Protein AF-A0A445LB23-F1 (afdb_monomer_lite)

Sequence (59 aa):
MTKQEANWSPYDNNGGSCVAIAGADYCVITADTRYEDVHRLQYPHSRLLQNLPIVCFFP

InterPro domains:
  IPR029055 Nucleophile aminohydrolases, N-terminal [SSF56235] (4-38)

pLDDT: mean 82.68, std 14.58, range [43.59, 95.56]

Organism: Glycine soja (NCBI:txid3848)

Secondary structure (DSSP, 8-state):
---------S-------EEEEE-SS-EEEEE---EEETTEEE---------STT-PPP-

Structure (mmCIF, N/CA/C/O backbone):
data_AF-A0A445LB23-F1
#
_entry.id   AF-A0A445LB23-F1
#
loop_
_atom_site.group_PDB
_atom_site.id
_atom_site.type_symbol
_atom_site.label_atom_id
_atom_site.label_alt_id
_atom_site.label_comp_id
_atom_site.label_asym_id
_atom_site.label_entity_id
_atom_site.label_seq_id
_atom_site.pdbx_PDB_ins_code
_atom_site.Cartn_x
_atom_site.Cartn_y
_atom_site.Cartn_z
_atom_site.occupancy
_atom_site.B_iso_or_equiv
_atom_site.auth_seq_id
_atom_site.auth_comp_id
_atom_site.auth_asym_id
_atom_site.auth_atom_id
_atom_site.pdbx_PDB_model_num
ATOM 1 N N . MET A 1 1 ? 22.919 12.965 -40.503 1.00 43.59 1 MET A N 1
ATOM 2 C CA . MET A 1 1 ? 22.982 11.987 -39.398 1.00 43.59 1 MET A CA 1
ATOM 3 C C . MET A 1 1 ? 22.298 12.598 -38.193 1.00 43.59 1 MET A C 1
ATOM 5 O O . MET A 1 1 ? 22.877 13.456 -37.542 1.00 43.59 1 MET A O 1
ATOM 9 N N . THR A 1 2 ? 21.041 12.244 -37.951 1.00 51.66 2 THR A N 1
ATOM 10 C CA . THR A 1 2 ? 20.343 12.605 -36.713 1.00 51.66 2 THR A CA 1
ATOM 11 C C . THR A 1 2 ? 20.908 11.747 -35.588 1.00 51.66 2 THR A C 1
ATOM 13 O O . THR A 1 2 ? 20.925 10.522 -35.690 1.00 51.66 2 THR A O 1
ATOM 16 N N . LYS A 1 3 ? 21.433 12.396 -34.547 1.00 61.19 3 LYS A N 1
ATOM 17 C CA . LYS A 1 3 ? 21.907 11.749 -33.324 1.00 61.19 3 LYS A CA 1
ATOM 18 C C . LYS A 1 3 ? 20.728 10.972 -32.728 1.00 61.19 3 LYS A C 1
ATOM 20 O O . LYS A 1 3 ? 19.754 11.590 -32.315 1.00 61.19 3 LYS A O 1
ATOM 25 N N . GLN A 1 4 ? 20.782 9.640 -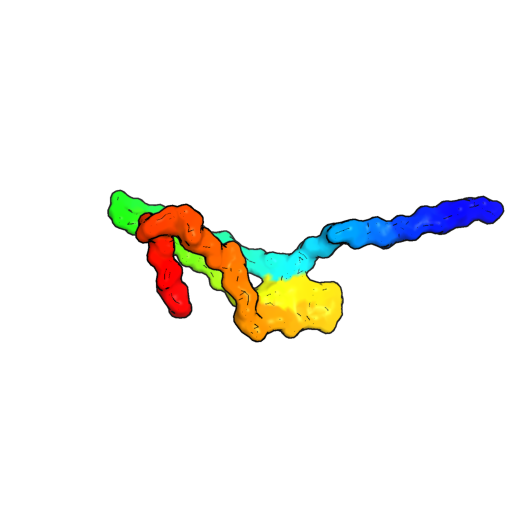32.751 1.00 64.75 4 GLN A N 1
ATOM 26 C CA . GLN A 1 4 ? 19.858 8.821 -31.968 1.00 64.75 4 GLN A CA 1
ATOM 27 C C . GLN A 1 4 ? 20.142 9.144 -30.504 1.00 64.75 4 GLN A C 1
ATOM 29 O O . GLN A 1 4 ? 21.217 8.831 -29.991 1.00 64.75 4 GLN A O 1
ATOM 34 N N . GLU A 1 5 ? 19.230 9.861 -29.859 1.00 68.06 5 GLU A N 1
ATOM 35 C CA . GLU A 1 5 ? 19.298 10.037 -28.417 1.00 68.06 5 GLU A CA 1
ATOM 36 C C . GLU A 1 5 ? 19.102 8.663 -27.776 1.00 68.06 5 GLU A C 1
ATOM 38 O O . GLU A 1 5 ? 18.216 7.902 -28.173 1.00 68.06 5 GLU A O 1
ATOM 43 N N . ALA A 1 6 ? 19.980 8.307 -26.838 1.00 66.81 6 ALA A N 1
ATOM 44 C CA . ALA A 1 6 ? 19.814 7.092 -26.062 1.00 66.81 6 ALA A CA 1
ATOM 45 C C . ALA A 1 6 ? 18.487 7.211 -25.303 1.00 66.81 6 ALA A C 1
ATOM 47 O O . ALA A 1 6 ? 18.386 7.990 -24.360 1.00 66.81 6 ALA A O 1
ATOM 48 N N . ASN A 1 7 ? 17.472 6.458 -25.734 1.00 76.19 7 ASN A N 1
ATOM 49 C CA . ASN A 1 7 ? 16.170 6.367 -25.073 1.00 76.19 7 ASN A CA 1
ATOM 50 C C . ASN A 1 7 ? 16.276 5.481 -23.822 1.00 76.19 7 ASN A C 1
ATOM 52 O O . ASN A 1 7 ? 15.592 4.470 -23.686 1.00 76.19 7 ASN A O 1
ATOM 56 N N . TRP A 1 8 ? 17.245 5.792 -22.968 1.00 83.56 8 TRP A N 1
ATOM 57 C CA . TRP A 1 8 ? 17.456 5.105 -21.711 1.00 83.56 8 TRP A CA 1
ATOM 58 C C . TRP A 1 8 ? 16.676 5.846 -20.627 1.00 83.56 8 TRP A C 1
ATOM 60 O O . TRP A 1 8 ? 16.887 7.041 -20.416 1.00 83.56 8 TRP A O 1
ATOM 70 N N . SER A 1 9 ? 15.773 5.131 -19.957 1.00 83.88 9 SER A N 1
ATOM 71 C CA . SER A 1 9 ? 15.059 5.630 -18.785 1.00 83.88 9 SER A CA 1
ATOM 72 C C . SER A 1 9 ? 15.767 5.140 -17.519 1.00 83.88 9 SER A C 1
ATOM 74 O O . SER A 1 9 ? 16.064 3.949 -17.428 1.00 83.88 9 SER A O 1
ATOM 76 N N . PRO A 1 10 ? 16.004 6.007 -16.519 1.00 89.38 10 PRO A N 1
ATOM 77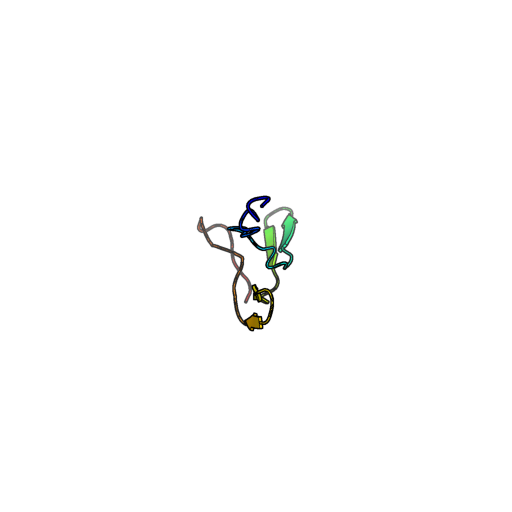 C CA . PRO A 1 10 ? 16.483 5.580 -15.204 1.00 89.38 10 PRO A CA 1
ATOM 78 C C . PRO A 1 10 ? 15.408 4.867 -14.366 1.00 89.38 10 PRO A C 1
ATOM 80 O O . PRO A 1 10 ? 15.712 4.407 -13.268 1.00 89.38 10 PRO A O 1
ATOM 83 N N . TYR A 1 11 ? 14.159 4.818 -14.840 1.00 90.12 11 TYR A N 1
ATOM 84 C CA . TYR A 1 11 ? 13.018 4.286 -14.102 1.00 90.12 11 TYR A CA 1
ATOM 85 C C . TYR A 1 11 ? 12.215 3.293 -14.934 1.00 90.12 11 TYR A C 1
ATOM 87 O O . TYR A 1 11 ? 11.971 3.535 -16.118 1.00 90.12 11 TYR A O 1
ATOM 95 N N . ASP A 1 12 ? 11.717 2.268 -14.248 1.00 90.56 12 ASP A N 1
ATOM 96 C CA . ASP A 1 12 ? 10.757 1.289 -14.745 1.00 90.56 12 ASP A CA 1
ATOM 97 C C . ASP A 1 12 ? 9.578 1.155 -13.772 1.00 90.56 12 ASP A C 1
ATOM 99 O O . ASP A 1 12 ? 9.671 1.497 -12.590 1.00 90.56 12 ASP A O 1
ATOM 103 N N . ASN A 1 13 ? 8.445 0.664 -14.274 1.00 91.19 13 ASN A N 1
ATOM 104 C CA . ASN A 1 13 ? 7.287 0.347 -13.444 1.00 91.19 13 ASN A CA 1
ATOM 105 C C . ASN A 1 13 ? 7.334 -1.129 -13.028 1.00 91.19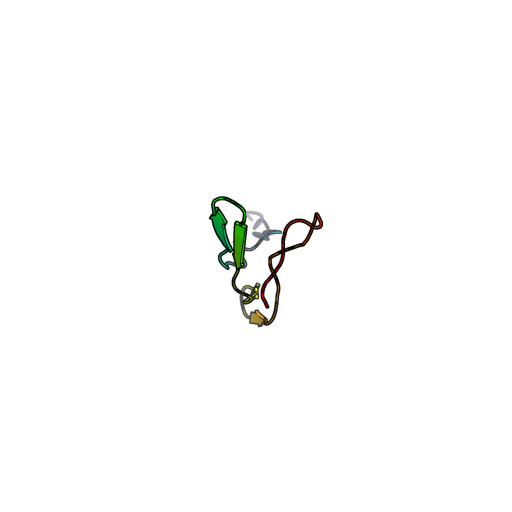 13 ASN A C 1
ATOM 107 O O . ASN A 1 13 ? 7.018 -2.006 -13.828 1.00 91.19 13 ASN A O 1
ATOM 111 N N . ASN A 1 14 ? 7.678 -1.384 -11.765 1.00 92.69 14 ASN A N 1
ATOM 112 C CA . ASN A 1 14 ? 7.768 -2.732 -11.195 1.00 92.69 14 ASN A CA 1
ATOM 113 C C . ASN A 1 14 ? 6.454 -3.242 -10.574 1.00 92.69 14 ASN A C 1
ATOM 115 O O . ASN A 1 14 ? 6.477 -4.145 -9.732 1.00 92.69 14 ASN A O 1
ATOM 119 N N . GLY A 1 15 ? 5.336 -2.599 -10.923 1.00 93.38 15 GLY A N 1
ATOM 120 C CA . GLY A 1 15 ? 3.975 -2.939 -10.526 1.00 93.38 15 GLY A CA 1
ATOM 121 C C . GLY A 1 15 ? 3.770 -3.240 -9.042 1.00 93.38 15 GLY A C 1
ATOM 122 O O . GLY A 1 15 ? 4.395 -2.648 -8.157 1.00 93.38 15 GLY A O 1
ATOM 123 N N . GLY A 1 16 ? 2.830 -4.148 -8.777 1.00 93.81 16 GLY A N 1
ATOM 124 C CA . GLY A 1 16 ? 2.335 -4.441 -7.434 1.00 93.81 16 GLY A CA 1
ATOM 125 C C . GLY A 1 16 ? 1.127 -3.618 -7.006 1.00 93.81 16 GLY A C 1
ATOM 126 O O . GLY A 1 16 ? 0.619 -2.761 -7.729 1.00 93.81 16 GLY A O 1
ATOM 127 N N . SER A 1 17 ? 0.617 -3.915 -5.817 1.00 94.25 17 SER A N 1
ATOM 128 C CA . SER A 1 17 ? -0.541 -3.245 -5.232 1.00 94.25 17 SER A CA 1
ATOM 129 C C . SER A 1 17 ? -0.465 -3.259 -3.711 1.00 94.25 17 SER A C 1
ATOM 131 O O . SER A 1 17 ? -0.129 -4.273 -3.103 1.00 94.25 17 SER A O 1
ATOM 133 N N . CYS A 1 18 ? -0.830 -2.130 -3.105 1.00 94.38 18 CYS A N 1
ATOM 134 C CA . CYS A 1 18 ? -0.973 -1.971 -1.662 1.00 94.38 18 CYS A CA 1
ATOM 135 C C . CYS A 1 18 ? -2.402 -1.516 -1.347 1.00 94.38 18 CYS A C 1
ATOM 137 O O . CYS A 1 18 ? -2.956 -0.683 -2.066 1.00 94.38 18 CYS A O 1
ATOM 139 N N . VAL A 1 19 ? -2.986 -2.027 -0.264 1.00 94.50 19 VAL A N 1
ATOM 140 C CA . VAL A 1 19 ? -4.324 -1.648 0.214 1.00 94.50 19 VAL A CA 1
ATOM 141 C C . VAL A 1 19 ? -4.272 -1.396 1.716 1.00 94.50 19 VAL A C 1
ATOM 143 O O . VAL A 1 19 ? -3.628 -2.146 2.451 1.00 94.50 19 VAL A O 1
ATOM 146 N N . ALA A 1 20 ? -4.973 -0.354 2.168 1.00 93.50 20 ALA A N 1
ATOM 147 C CA . ALA A 1 20 ? -5.137 -0.028 3.579 1.00 93.50 20 ALA A CA 1
ATOM 148 C C . ALA A 1 20 ? -6.623 0.100 3.945 1.00 93.50 20 ALA A C 1
ATOM 150 O O . ALA A 1 20 ? -7.398 0.694 3.195 1.00 93.50 20 ALA A O 1
ATOM 151 N N . ILE A 1 21 ? -7.007 -0.436 5.104 1.00 93.62 21 ILE A N 1
ATOM 152 C CA . ILE A 1 21 ? -8.361 -0.348 5.663 1.00 93.62 21 ILE A CA 1
ATOM 153 C C . ILE A 1 21 ? -8.258 0.162 7.099 1.00 93.62 21 ILE A C 1
ATOM 155 O O . ILE A 1 21 ? -7.602 -0.457 7.938 1.00 93.62 21 ILE A O 1
ATOM 159 N N . ALA A 1 22 ? -8.930 1.278 7.379 1.00 94.88 22 ALA A N 1
ATOM 160 C CA . ALA A 1 22 ? -9.035 1.837 8.720 1.00 94.88 22 ALA A CA 1
ATOM 161 C C . ALA A 1 22 ? -10.245 1.244 9.457 1.00 94.88 22 ALA A C 1
ATOM 163 O O . ALA A 1 22 ? -11.380 1.349 8.990 1.00 94.88 22 ALA A O 1
ATOM 164 N N . GLY A 1 23 ? -9.984 0.628 10.608 1.00 92.81 23 GLY A N 1
ATOM 165 C CA . GLY A 1 23 ? -10.981 0.285 11.615 1.00 92.81 23 GLY A CA 1
ATOM 166 C C . GLY A 1 23 ? -11.152 1.41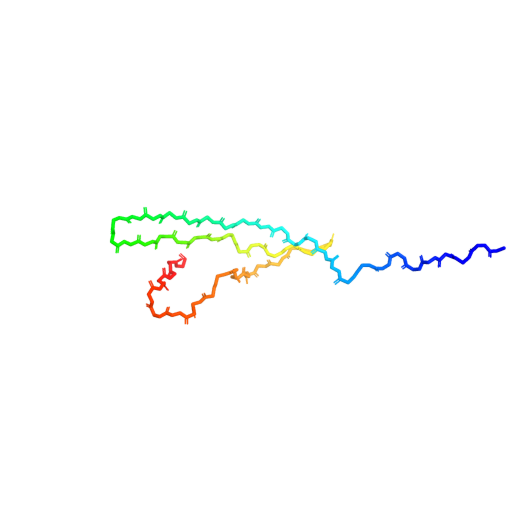3 12.636 1.00 92.81 23 GLY A C 1
ATOM 167 O O . GLY A 1 23 ? -10.533 2.470 12.528 1.00 92.81 23 GLY A O 1
ATOM 168 N N . ALA A 1 24 ? -11.992 1.189 13.647 1.00 95.56 24 ALA A N 1
ATOM 169 C CA . ALA A 1 24 ? -12.216 2.171 14.712 1.00 95.56 24 ALA A CA 1
ATOM 170 C C . ALA A 1 24 ? -10.968 2.387 15.595 1.00 95.56 24 ALA A C 1
ATOM 172 O O . ALA A 1 24 ? -10.723 3.493 16.067 1.00 95.56 24 ALA A O 1
ATOM 173 N N . ASP A 1 25 ? -10.186 1.330 15.802 1.00 92.81 25 ASP A N 1
ATOM 174 C CA . ASP A 1 25 ? -9.061 1.244 16.739 1.00 92.81 25 ASP A CA 1
ATOM 175 C C . ASP A 1 25 ? -7.841 0.512 16.147 1.00 92.81 25 ASP A C 1
ATOM 177 O O . ASP A 1 25 ? -6.854 0.265 16.837 1.00 92.81 25 ASP A O 1
ATOM 181 N N . TYR A 1 26 ? -7.886 0.185 14.853 1.00 87.38 26 TYR A N 1
ATOM 182 C CA . TYR A 1 26 ? -6.807 -0.492 14.138 1.00 87.38 26 TYR A CA 1
ATOM 183 C C . TYR A 1 26 ? -6.712 -0.022 12.685 1.00 87.38 26 TYR A C 1
ATOM 185 O O . TYR A 1 26 ? -7.628 0.586 12.134 1.00 87.38 26 TYR A O 1
ATOM 193 N N . CYS A 1 27 ? -5.599 -0.346 12.035 1.00 89.31 27 CYS A N 1
ATOM 194 C CA . CYS A 1 27 ? -5.438 -0.206 10.595 1.00 89.31 27 CYS A CA 1
ATOM 195 C C . CYS A 1 27 ? -4.802 -1.483 10.050 1.00 89.31 27 CYS A C 1
ATOM 197 O O . CYS A 1 27 ? -3.823 -1.973 10.612 1.00 89.31 27 CYS A O 1
ATOM 199 N N . VAL A 1 28 ? -5.361 -2.021 8.969 1.00 89.81 28 VAL A N 1
ATOM 200 C CA . VAL A 1 28 ? -4.774 -3.142 8.231 1.00 89.81 28 VAL A CA 1
ATOM 201 C C . VAL A 1 28 ? -4.146 -2.585 6.968 1.00 89.81 28 VAL A C 1
ATOM 203 O O . VAL A 1 28 ? -4.835 -1.954 6.172 1.00 89.81 28 VAL A O 1
ATOM 206 N N . ILE A 1 29 ? -2.851 -2.831 6.774 1.00 92.06 29 ILE A N 1
ATOM 207 C CA . ILE A 1 29 ? -2.122 -2.472 5.556 1.00 92.06 29 ILE A CA 1
ATOM 208 C C . ILE A 1 29 ? -1.554 -3.760 4.972 1.00 92.06 29 ILE A C 1
ATOM 210 O O . ILE A 1 29 ? -0.887 -4.518 5.670 1.00 92.06 29 ILE A O 1
ATOM 214 N N . THR A 1 30 ? -1.826 -4.011 3.696 1.00 91.44 30 THR A N 1
ATOM 215 C CA . THR A 1 30 ? -1.385 -5.216 2.984 1.00 91.44 30 THR A CA 1
ATOM 216 C C . THR A 1 30 ? -0.805 -4.847 1.630 1.00 91.44 30 THR A C 1
ATOM 218 O O . THR A 1 30 ? -1.162 -3.821 1.047 1.00 91.44 30 THR A O 1
ATOM 221 N N . ALA A 1 31 ? 0.117 -5.669 1.143 1.00 93.62 31 ALA A N 1
ATOM 222 C CA . ALA A 1 31 ? 0.702 -5.541 -0.180 1.00 93.62 31 ALA A CA 1
ATOM 223 C C . ALA A 1 31 ? 1.064 -6.920 -0.712 1.00 93.62 31 ALA A C 1
ATOM 225 O O . ALA A 1 31 ? 1.338 -7.841 0.058 1.00 93.62 31 ALA A O 1
ATOM 226 N N . ASP A 1 3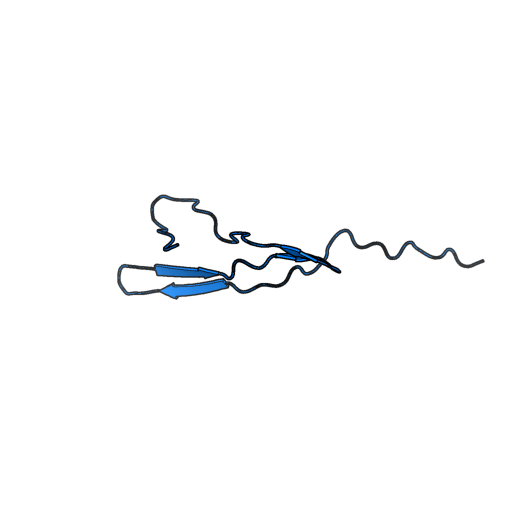2 ? 1.095 -7.046 -2.031 1.00 93.50 32 ASP A N 1
ATOM 227 C CA . ASP A 1 32 ? 1.653 -8.225 -2.670 1.00 93.50 32 ASP A CA 1
ATOM 228 C C . ASP A 1 32 ? 3.186 -8.277 -2.510 1.00 93.50 32 ASP A C 1
ATOM 230 O O . ASP A 1 32 ? 3.854 -7.261 -2.310 1.00 93.50 32 ASP A O 1
ATOM 234 N N . THR A 1 33 ? 3.754 -9.477 -2.637 1.00 93.25 33 THR A N 1
ATOM 235 C CA . THR A 1 33 ? 5.195 -9.728 -2.467 1.00 93.25 33 THR A CA 1
ATOM 236 C C . THR A 1 33 ? 5.929 -9.994 -3.788 1.00 93.25 33 THR A C 1
ATOM 238 O O . THR A 1 33 ? 7.053 -10.505 -3.756 1.00 93.25 33 THR A O 1
ATOM 241 N N . ARG A 1 34 ? 5.304 -9.708 -4.945 1.00 93.00 34 ARG A N 1
ATOM 242 C CA . ARG A 1 34 ? 5.865 -9.945 -6.289 1.00 93.00 34 ARG A CA 1
ATOM 243 C C . ARG A 1 34 ? 6.673 -8.751 -6.774 1.00 93.00 34 ARG A C 1
ATOM 245 O O . ARG A 1 34 ? 6.098 -7.783 -7.242 1.00 93.00 34 ARG A O 1
ATOM 252 N N . TYR A 1 35 ? 7.991 -8.816 -6.815 1.00 93.06 35 TYR A N 1
ATOM 253 C CA . TYR A 1 35 ? 8.744 -7.801 -7.555 1.00 93.06 35 TYR A CA 1
ATOM 254 C C . TYR A 1 35 ? 8.863 -8.198 -9.034 1.00 93.06 35 TYR A C 1
ATOM 256 O O . TYR A 1 35 ? 9.275 -9.320 -9.331 1.00 93.06 35 TYR A O 1
ATOM 264 N N . GLU A 1 36 ? 8.483 -7.313 -9.956 1.00 92.38 36 GLU A N 1
ATOM 265 C CA . GLU A 1 36 ? 8.582 -7.541 -11.404 1.00 92.38 36 GLU A CA 1
ATOM 266 C C . GLU A 1 36 ? 9.533 -6.536 -12.053 1.00 92.38 36 GLU A C 1
ATOM 268 O O . GLU A 1 36 ? 9.313 -5.334 -12.015 1.00 92.38 36 GLU A O 1
ATOM 273 N N . ASP A 1 37 ? 10.608 -7.043 -12.642 1.00 87.38 37 ASP A N 1
ATOM 274 C CA . ASP A 1 37 ? 11.500 -6.308 -13.536 1.00 87.38 37 ASP A CA 1
ATOM 275 C C . ASP A 1 37 ? 11.181 -6.699 -14.992 1.00 87.38 37 ASP A C 1
ATOM 277 O O . ASP A 1 37 ? 10.491 -7.696 -15.226 1.00 87.38 37 ASP A O 1
ATOM 281 N N . VAL A 1 38 ? 11.697 -5.960 -15.978 1.00 80.88 38 VAL A N 1
ATOM 282 C CA . VAL A 1 38 ? 11.307 -6.028 -17.404 1.00 80.88 38 VAL A CA 1
ATOM 283 C C . VAL A 1 38 ? 11.280 -7.462 -17.967 1.00 80.88 38 VAL A C 1
ATOM 285 O O . VAL A 1 38 ? 10.492 -7.764 -18.859 1.00 80.88 38 VAL A O 1
ATOM 288 N N . HIS A 1 39 ? 12.097 -8.376 -17.430 1.00 83.56 39 HIS A N 1
ATOM 289 C CA . HIS A 1 39 ? 12.150 -9.778 -17.867 1.00 83.56 39 HIS A CA 1
ATOM 290 C C . HIS A 1 39 ? 12.174 -10.805 -16.725 1.00 83.56 39 HIS A C 1
ATOM 292 O O . HIS A 1 39 ? 12.488 -11.976 -16.958 1.00 83.56 39 HIS A O 1
ATOM 298 N N . ARG A 1 40 ? 11.910 -10.403 -15.475 1.00 86.75 40 ARG A N 1
ATOM 299 C CA . ARG A 1 40 ? 12.079 -11.301 -14.323 1.00 86.75 40 ARG A CA 1
ATOM 300 C C . ARG A 1 40 ? 11.078 -11.016 -13.212 1.00 86.75 40 ARG A C 1
ATOM 302 O O . ARG A 1 40 ? 10.905 -9.879 -12.799 1.00 86.75 40 ARG A O 1
ATOM 309 N N . LEU A 1 41 ? 10.513 -12.090 -12.661 1.00 89.50 41 LEU A N 1
ATOM 310 C CA . LEU A 1 41 ? 9.757 -12.058 -11.410 1.00 89.50 41 LEU A CA 1
ATOM 311 C C . LEU A 1 41 ? 10.646 -12.504 -10.241 1.00 89.50 41 LEU A C 1
ATOM 313 O O . LEU A 1 41 ? 11.372 -13.494 -10.355 1.00 89.50 41 LEU A O 1
ATOM 317 N N . GLN A 1 42 ? 10.564 -11.794 -9.119 1.00 88.94 42 GLN A N 1
ATOM 318 C CA . GLN A 1 42 ? 11.300 -12.069 -7.889 1.00 88.94 42 GLN A CA 1
ATOM 319 C C . GLN A 1 42 ? 10.356 -12.114 -6.680 1.00 88.94 42 GLN A C 1
ATOM 321 O O . GLN A 1 42 ? 9.458 -11.284 -6.538 1.00 88.94 42 GLN A O 1
ATOM 326 N N . TYR A 1 43 ? 10.594 -13.083 -5.792 1.00 90.44 43 TYR A N 1
ATOM 327 C CA . TYR A 1 43 ? 9.822 -13.314 -4.570 1.00 90.44 43 TYR A CA 1
ATOM 328 C C . TYR A 1 43 ? 10.738 -13.779 -3.421 1.00 90.44 43 TYR A C 1
ATOM 330 O O . TYR A 1 43 ? 11.707 -14.492 -3.701 1.00 90.44 43 TYR A O 1
ATOM 338 N N . PRO A 1 44 ? 10.417 -13.476 -2.146 1.00 90.56 44 PRO A N 1
ATOM 339 C CA . PRO A 1 44 ? 9.446 -12.481 -1.679 1.00 90.56 44 PRO A CA 1
ATOM 340 C C . PRO A 1 44 ? 10.082 -11.082 -1.564 1.00 90.56 44 PRO A C 1
ATOM 342 O O . PRO A 1 44 ? 11.213 -10.948 -1.101 1.00 90.56 44 PRO A O 1
ATOM 345 N N . HIS A 1 45 ? 9.354 -10.033 -1.954 1.00 91.94 45 HIS A N 1
ATOM 346 C CA . HIS A 1 45 ? 9.788 -8.643 -1.781 1.00 91.94 45 HIS A CA 1
ATOM 347 C C . HIS A 1 45 ? 8.715 -7.821 -1.058 1.00 91.94 45 HIS A C 1
ATOM 349 O O . HIS A 1 45 ? 7.726 -7.403 -1.662 1.00 91.94 45 HIS A O 1
ATOM 355 N N . SER A 1 46 ? 8.908 -7.576 0.240 1.00 89.88 46 SER A N 1
ATOM 356 C CA . SER A 1 46 ? 7.995 -6.755 1.042 1.00 89.88 46 SER A CA 1
ATOM 357 C C . SER A 1 46 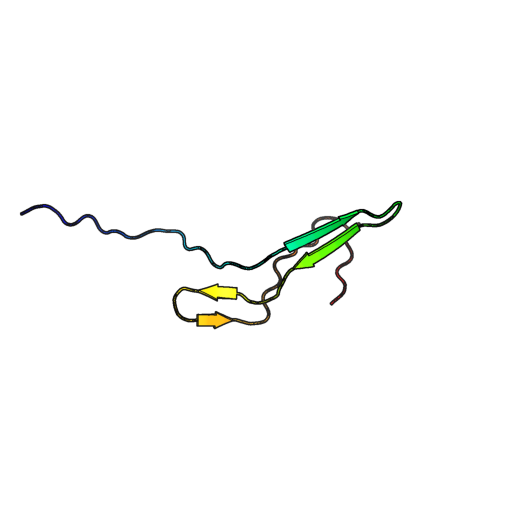? 7.993 -5.307 0.553 1.00 89.88 46 SER A C 1
ATOM 359 O O . SER A 1 46 ? 9.046 -4.688 0.420 1.00 89.88 46 SER A O 1
ATOM 361 N N . ARG A 1 47 ? 6.807 -4.741 0.314 1.00 90.00 47 ARG A N 1
ATOM 362 C CA . ARG A 1 47 ? 6.645 -3.312 -0.035 1.00 90.00 47 ARG A CA 1
ATOM 363 C C . ARG A 1 47 ? 6.371 -2.422 1.166 1.00 90.00 47 ARG A C 1
ATOM 365 O O . ARG A 1 47 ? 6.220 -1.212 1.022 1.00 90.00 47 ARG A O 1
ATOM 372 N N . LEU A 1 48 ? 6.240 -3.031 2.336 1.00 89.00 48 LEU A N 1
ATOM 373 C CA . LEU A 1 48 ? 5.782 -2.347 3.521 1.00 89.00 48 LEU A CA 1
ATOM 374 C C . LEU A 1 48 ? 6.893 -2.285 4.555 1.00 89.00 48 LEU A C 1
ATOM 376 O O . LEU A 1 48 ? 7.592 -3.265 4.809 1.00 89.00 48 LEU A O 1
ATOM 380 N N . LEU A 1 49 ? 7.056 -1.087 5.107 1.00 88.38 49 LEU A N 1
ATOM 381 C CA . LEU A 1 49 ? 8.135 -0.731 6.009 1.00 88.38 49 LEU A CA 1
ATOM 382 C C . LEU A 1 49 ? 7.534 -0.240 7.325 1.00 88.38 49 LEU A C 1
ATOM 384 O O . LEU A 1 49 ? 6.688 0.659 7.339 1.00 88.38 49 LEU A O 1
ATOM 388 N N . GLN A 1 50 ? 7.979 -0.821 8.436 1.00 86.50 50 GLN A N 1
ATOM 389 C CA . GLN A 1 50 ? 7.575 -0.382 9.765 1.00 86.50 50 GLN A CA 1
ATOM 390 C C . GLN A 1 50 ? 8.413 0.832 10.186 1.00 86.50 50 GLN A C 1
ATOM 392 O O . GLN A 1 50 ? 9.564 0.694 10.586 1.00 86.50 50 GLN A O 1
ATOM 397 N N . ASN A 1 51 ? 7.820 2.026 10.105 1.00 80.44 51 ASN A N 1
ATOM 398 C CA . ASN A 1 51 ? 8.491 3.281 10.477 1.00 80.44 51 ASN A CA 1
ATOM 399 C C . ASN A 1 51 ? 8.250 3.696 11.937 1.00 80.44 51 ASN A C 1
ATOM 401 O O . ASN A 1 51 ? 9.055 4.417 12.518 1.00 80.44 51 ASN A O 1
ATOM 405 N N . LEU A 1 52 ? 7.134 3.260 12.526 1.00 75.00 52 LEU A N 1
ATOM 406 C CA . LEU A 1 52 ? 6.735 3.533 13.908 1.00 75.00 52 LEU A CA 1
ATOM 407 C C . LEU A 1 52 ? 6.138 2.255 14.518 1.00 75.00 52 LEU A C 1
ATOM 409 O O . LEU A 1 52 ? 5.611 1.419 13.778 1.00 75.00 52 LEU A O 1
ATOM 413 N N . PRO A 1 53 ? 6.159 2.092 15.854 1.00 73.19 53 PRO A N 1
ATOM 414 C CA . PRO A 1 53 ? 5.706 0.862 16.514 1.00 73.19 53 PRO A CA 1
ATOM 415 C C . PRO A 1 53 ? 4.203 0.556 16.354 1.00 73.19 53 PRO A C 1
ATOM 417 O O . PRO A 1 53 ? 3.758 -0.495 16.793 1.00 73.19 53 PRO A O 1
ATOM 420 N N . ILE A 1 54 ? 3.421 1.445 15.731 1.00 63.97 54 ILE A N 1
ATOM 421 C CA . ILE A 1 54 ? 1.953 1.369 15.625 1.00 63.97 54 ILE A CA 1
ATOM 422 C C . ILE A 1 54 ? 1.456 0.551 14.411 1.00 63.97 54 ILE A C 1
ATOM 424 O O . ILE A 1 54 ? 0.267 0.260 14.321 1.00 63.97 54 ILE A O 1
ATOM 428 N N . VAL A 1 55 ? 2.329 0.122 13.492 1.00 56.22 55 VAL A N 1
ATOM 429 C CA . VAL A 1 55 ? 1.921 -0.684 12.323 1.00 56.22 55 VAL A CA 1
ATOM 430 C C . VAL A 1 55 ? 2.396 -2.127 12.487 1.00 56.22 55 VAL A C 1
ATOM 432 O O . VAL A 1 55 ? 3.576 -2.417 12.304 1.00 56.22 55 VAL A O 1
ATOM 435 N N . CYS A 1 56 ? 1.476 -3.031 12.830 1.00 53.59 56 CYS A N 1
ATOM 436 C CA . CYS A 1 56 ? 1.738 -4.469 12.876 1.00 53.59 56 CYS A CA 1
ATOM 437 C C . CYS A 1 56 ? 1.482 -5.092 11.496 1.00 53.59 56 CYS A C 1
ATOM 439 O O . CYS A 1 56 ? 0.360 -5.055 10.993 1.00 53.59 56 CYS A O 1
ATOM 441 N N . PHE A 1 57 ? 2.522 -5.680 10.904 1.00 51.91 57 PHE A N 1
ATOM 442 C CA . PHE A 1 57 ? 2.412 -6.540 9.727 1.00 51.91 57 PHE A CA 1
ATOM 443 C C . PHE A 1 57 ? 1.953 -7.935 10.140 1.00 51.91 57 PHE A C 1
ATOM 445 O O . PHE A 1 57 ? 2.608 -8.562 10.970 1.00 51.91 57 PHE A O 1
ATOM 452 N N . PHE A 1 58 ? 0.862 -8.434 9.557 1.00 45.09 58 PHE A N 1
ATOM 453 C CA . PHE A 1 58 ? 0.599 -9.872 9.571 1.00 45.09 58 PHE A CA 1
ATOM 454 C C . PHE A 1 58 ? 1.343 -10.513 8.385 1.00 45.09 58 PHE A C 1
ATOM 456 O O . PHE A 1 58 ? 1.247 -9.968 7.281 1.00 45.09 58 PHE A O 1
ATOM 463 N N . PRO A 1 59 ? 2.138 -11.575 8.625 1.00 48.91 59 PRO A N 1
ATOM 464 C CA . PRO A 1 59 ? 2.931 -12.257 7.601 1.00 48.91 59 PRO A CA 1
ATOM 465 C C . PRO A 1 59 ? 2.075 -13.007 6.575 1.00 48.91 59 PRO A C 1
ATOM 467 O O . PRO A 1 59 ? 0.943 -13.415 6.924 1.00 48.91 59 PRO A O 1
#

Foldseek 3Di:
DPPPDPPDDPDDDQDWDWDWDDDPQAIDIDIQQWGDDPPDIDDGHDPDDCPDPRDDDDD

Radius of gyration: 18.02 Å; chains: 1; bounding box: 35×26×56 Å